Protein AF-U5BN76-F1 (afdb_monomer_lite)

Structure (mmCIF, N/CA/C/O backbone):
data_AF-U5BN76-F1
#
_entry.id   AF-U5BN76-F1
#
loop_
_atom_site.group_PDB
_atom_site.id
_atom_site.type_symbol
_atom_site.label_atom_id
_atom_site.label_alt_id
_atom_site.label_comp_id
_atom_site.label_asym_id
_atom_site.label_entity_id
_atom_site.label_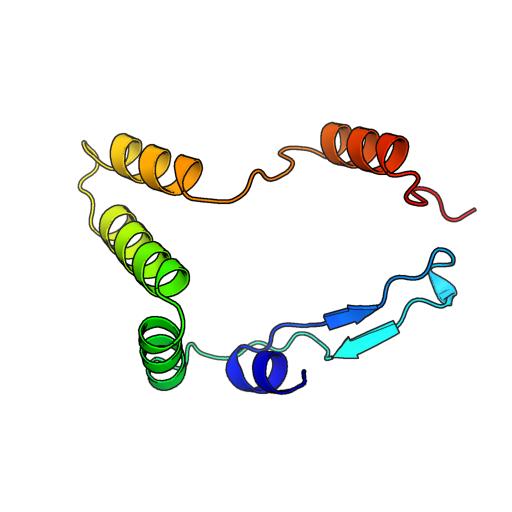seq_id
_atom_site.pdbx_PDB_ins_code
_atom_site.Cartn_x
_atom_site.Cartn_y
_atom_site.Cartn_z
_atom_site.occupancy
_atom_site.B_iso_or_equiv
_atom_site.auth_seq_id
_atom_site.auth_comp_id
_atom_site.auth_asym_id
_atom_site.auth_atom_id
_atom_site.pdbx_PDB_model_num
ATOM 1 N N . MET A 1 1 ? 11.314 -12.728 -3.108 1.00 58.16 1 MET A N 1
ATOM 2 C CA . MET A 1 1 ? 10.477 -11.594 -3.555 1.00 58.16 1 MET A CA 1
ATOM 3 C C . MET A 1 1 ? 9.065 -11.968 -4.014 1.00 58.16 1 MET A C 1
ATOM 5 O O . MET A 1 1 ? 8.175 -11.161 -3.809 1.00 58.16 1 MET A O 1
ATOM 9 N N . GLY A 1 2 ? 8.783 -13.188 -4.495 1.00 67.12 2 GLY A N 1
ATOM 10 C CA . GLY A 1 2 ? 7.417 -13.573 -4.911 1.00 67.12 2 GLY A CA 1
ATOM 11 C C . GLY A 1 2 ? 6.348 -13.664 -3.806 1.00 67.12 2 GLY A C 1
ATOM 12 O O . GLY A 1 2 ? 5.168 -13.762 -4.117 1.00 67.12 2 GLY A O 1
ATOM 13 N N . ARG A 1 3 ? 6.724 -13.605 -2.518 1.00 71.44 3 ARG A N 1
ATOM 14 C CA . ARG A 1 3 ? 5.762 -13.661 -1.401 1.00 71.44 3 ARG A CA 1
ATOM 15 C C . ARG A 1 3 ? 4.840 -12.442 -1.354 1.00 71.44 3 ARG A C 1
ATOM 17 O O . ARG A 1 3 ? 3.669 -12.619 -1.067 1.00 71.44 3 ARG A O 1
ATOM 24 N N . LEU A 1 4 ? 5.334 -11.238 -1.664 1.00 73.31 4 LEU A N 1
ATOM 25 C CA . LEU A 1 4 ? 4.491 -10.034 -1.684 1.00 73.31 4 LEU A CA 1
ATOM 26 C C . LEU A 1 4 ? 3.452 -10.110 -2.809 1.00 73.31 4 LEU A C 1
ATOM 28 O O . LEU A 1 4 ? 2.276 -9.850 -2.585 1.00 73.31 4 LEU A O 1
ATOM 32 N N . ASN A 1 5 ? 3.881 -10.552 -3.993 1.00 81.12 5 ASN A N 1
ATOM 33 C CA . ASN A 1 5 ? 2.990 -10.780 -5.123 1.00 81.12 5 ASN A CA 1
ATOM 34 C C . ASN A 1 5 ? 1.966 -11.895 -4.836 1.00 81.12 5 ASN A C 1
ATOM 36 O O . ASN A 1 5 ? 0.786 -11.731 -5.117 1.00 81.12 5 ASN A O 1
ATOM 40 N N . GLN A 1 6 ? 2.378 -13.001 -4.208 1.00 78.12 6 GLN A N 1
ATOM 41 C CA . GLN A 1 6 ? 1.453 -14.081 -3.841 1.00 78.12 6 GLN A CA 1
ATOM 42 C C . GLN A 1 6 ? 0.464 -13.691 -2.739 1.00 78.12 6 GLN A C 1
ATOM 44 O O . GLN A 1 6 ? -0.690 -14.108 -2.801 1.00 78.12 6 GLN A O 1
ATOM 49 N N . SER A 1 7 ? 0.914 -12.936 -1.735 1.00 79.44 7 SER A N 1
ATOM 50 C CA . SER A 1 7 ? 0.095 -12.560 -0.580 1.00 79.44 7 SER A CA 1
ATOM 51 C C . SER A 1 7 ? -0.826 -11.376 -0.863 1.00 79.44 7 SER A C 1
ATOM 53 O O . SER A 1 7 ? -1.987 -11.421 -0.482 1.00 79.44 7 SER A O 1
ATOM 55 N N . PHE A 1 8 ? -0.323 -10.335 -1.528 1.00 79.88 8 PHE A N 1
ATOM 56 C CA . PHE A 1 8 ? -1.033 -9.064 -1.716 1.00 79.88 8 PHE A CA 1
ATOM 57 C C . PHE A 1 8 ? -1.341 -8.749 -3.175 1.00 79.88 8 PHE A C 1
ATOM 59 O O . PHE A 1 8 ? -1.996 -7.753 -3.455 1.00 79.88 8 PHE A O 1
ATOM 66 N N . GLY A 1 9 ? -0.833 -9.544 -4.120 1.00 84.69 9 GLY A N 1
ATOM 67 C CA . GLY A 1 9 ? -1.011 -9.245 -5.536 1.00 84.69 9 GLY A CA 1
ATOM 68 C C . GLY A 1 9 ? -0.182 -8.061 -6.035 1.00 84.69 9 GLY A C 1
ATOM 69 O O . GLY A 1 9 ? -0.396 -7.601 -7.152 1.00 84.69 9 GLY A O 1
ATOM 70 N N . ILE A 1 10 ? 0.772 -7.570 -5.234 1.00 86.81 10 ILE A N 1
ATOM 71 C CA . ILE A 1 10 ? 1.615 -6.422 -5.588 1.00 86.81 10 ILE A CA 1
ATOM 72 C C . ILE A 1 10 ? 2.497 -6.784 -6.785 1.00 86.81 10 ILE A C 1
ATOM 74 O O . ILE A 1 10 ? 3.252 -7.763 -6.746 1.00 86.81 10 ILE A O 1
ATOM 78 N N . GLY A 1 11 ? 2.390 -5.993 -7.852 1.00 87.69 11 GLY A N 1
ATOM 79 C CA . GLY A 1 11 ? 3.241 -6.111 -9.029 1.00 87.69 11 GLY A CA 1
ATOM 80 C C . GLY A 1 11 ? 4.636 -5.544 -8.777 1.00 87.69 11 GLY A C 1
ATOM 81 O O . GLY A 1 11 ? 4.802 -4.598 -8.012 1.00 87.69 11 GLY A O 1
ATOM 82 N N . ILE A 1 12 ? 5.644 -6.123 -9.423 1.00 89.00 12 ILE A N 1
ATOM 83 C CA . ILE A 1 12 ? 7.025 -5.642 -9.374 1.00 89.00 12 ILE A CA 1
ATOM 84 C C . ILE A 1 12 ? 7.514 -5.494 -10.808 1.00 89.00 12 ILE A C 1
ATOM 86 O O . ILE A 1 12 ? 7.493 -6.455 -11.584 1.00 89.00 12 ILE A O 1
ATOM 90 N N . ILE A 1 13 ? 7.981 -4.295 -11.131 1.00 90.00 13 ILE A N 1
ATOM 91 C CA . ILE A 1 13 ? 8.615 -3.974 -12.404 1.00 90.00 13 ILE A CA 1
ATOM 92 C C . ILE A 1 13 ? 10.078 -3.620 -12.158 1.00 90.00 13 ILE A C 1
ATOM 94 O O . ILE A 1 13 ? 10.417 -2.948 -11.187 1.00 90.00 13 ILE A O 1
ATOM 98 N N . GLU A 1 14 ? 10.944 -4.109 -13.031 1.00 87.19 14 GLU A N 1
ATOM 99 C CA . GLU A 1 14 ? 12.334 -3.692 -13.118 1.00 87.19 14 GLU A CA 1
ATOM 100 C C . GLU A 1 14 ? 12.425 -2.618 -14.195 1.00 87.19 14 GLU A C 1
ATOM 102 O O . GLU A 1 14 ? 12.124 -2.874 -15.365 1.00 87.19 14 GLU A O 1
ATOM 107 N N . LEU A 1 15 ? 12.805 -1.411 -13.782 1.00 82.94 15 LEU A N 1
ATOM 108 C CA . LEU A 1 15 ? 13.006 -0.285 -14.679 1.00 82.94 15 LEU A CA 1
ATOM 109 C C . LEU A 1 15 ? 14.465 -0.238 -15.121 1.00 82.94 15 LEU A C 1
ATOM 111 O O . LEU A 1 15 ? 15.381 -0.301 -14.302 1.00 82.94 15 LEU A O 1
ATOM 115 N N . ASN A 1 16 ? 14.665 -0.110 -16.426 1.00 82.88 16 ASN A N 1
ATOM 116 C CA . ASN A 1 16 ? 15.958 0.149 -17.034 1.00 82.88 16 ASN A CA 1
ATOM 117 C C . ASN A 1 16 ? 15.939 1.543 -17.674 1.00 82.88 16 ASN A C 1
ATOM 119 O O . ASN A 1 16 ? 14.886 2.022 -18.095 1.00 82.88 16 ASN A O 1
ATOM 123 N N . SER A 1 17 ? 17.109 2.174 -17.788 1.00 78.56 17 SER A N 1
ATOM 124 C CA . SER A 1 17 ? 17.266 3.440 -18.508 1.00 78.56 17 SER A CA 1
ATOM 125 C C . SER A 1 17 ? 16.760 3.371 -19.947 1.00 78.56 17 SER A C 1
ATOM 127 O O . SER A 1 17 ? 16.310 4.375 -20.485 1.00 78.56 17 SER A O 1
ATOM 129 N N . ASN A 1 18 ? 16.814 2.189 -20.563 1.00 77.94 18 ASN A N 1
ATOM 130 C CA . ASN A 1 18 ? 16.106 1.903 -21.799 1.00 77.94 18 ASN A CA 1
ATOM 131 C C . ASN A 1 18 ? 14.748 1.240 -21.478 1.00 77.94 18 ASN A C 1
ATOM 133 O O . ASN A 1 18 ? 14.739 0.075 -21.066 1.00 77.94 18 ASN A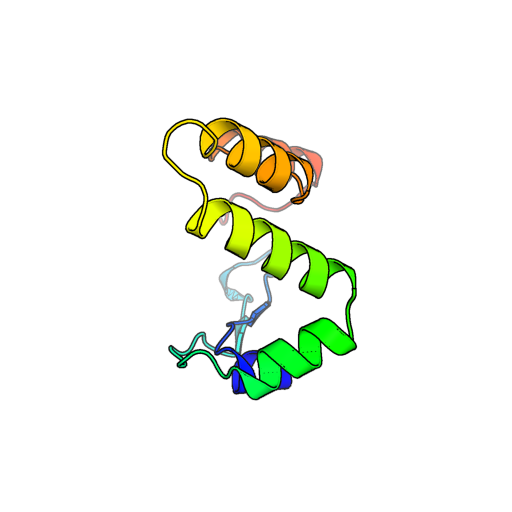 O 1
ATOM 137 N N . PRO A 1 19 ? 13.597 1.900 -21.717 1.00 77.12 19 PRO A N 1
ATOM 138 C CA . PRO A 1 19 ? 12.292 1.341 -21.363 1.00 77.12 19 PRO A CA 1
ATOM 139 C C . PRO A 1 19 ? 11.968 0.028 -22.073 1.00 77.12 19 PRO A C 1
ATOM 141 O O . PRO A 1 19 ? 11.268 -0.808 -21.511 1.00 77.12 19 PRO A O 1
ATOM 144 N N . TYR A 1 20 ? 12.499 -0.193 -23.279 1.00 81.50 20 TYR A N 1
ATOM 145 C CA . TYR A 1 20 ? 12.311 -1.448 -24.017 1.00 81.50 20 TYR A CA 1
ATOM 146 C C . TYR A 1 20 ? 13.027 -2.634 -23.359 1.00 81.50 20 TYR A C 1
ATOM 148 O O . TYR A 1 20 ? 12.747 -3.789 -23.674 1.00 81.50 20 TYR A O 1
ATOM 156 N N . GLN A 1 21 ? 13.969 -2.354 -22.457 1.00 85.69 21 GLN A N 1
ATOM 157 C CA . GLN A 1 21 ? 14.670 -3.352 -21.658 1.00 85.69 21 GLN A CA 1
ATOM 158 C C . GLN A 1 21 ? 14.068 -3.518 -20.259 1.00 85.69 21 GLN A C 1
ATOM 160 O O . GLN A 1 21 ? 14.453 -4.459 -19.561 1.00 85.69 21 GLN A O 1
ATOM 165 N N . SER A 1 22 ? 13.132 -2.651 -19.858 1.00 88.81 22 SER A N 1
ATOM 166 C CA . SER A 1 22 ? 12.366 -2.805 -18.621 1.00 88.81 22 SER A CA 1
ATOM 167 C C . SER A 1 22 ? 11.508 -4.066 -18.678 1.00 88.81 22 SER A C 1
ATOM 169 O O . SER A 1 22 ? 11.017 -4.469 -19.736 1.00 88.81 22 SER A O 1
ATOM 171 N N . LYS A 1 23 ? 11.325 -4.721 -17.531 1.00 90.69 23 LYS A N 1
ATOM 172 C CA . LYS A 1 23 ? 10.637 -6.015 -17.449 1.00 90.69 23 LYS A CA 1
ATOM 173 C C . LYS A 1 23 ? 9.650 -6.043 -16.303 1.00 90.69 23 LYS A C 1
ATOM 175 O O . LYS A 1 23 ? 9.925 -5.579 -15.201 1.00 90.69 23 LYS A O 1
ATOM 180 N N . ILE A 1 24 ? 8.510 -6.676 -16.545 1.00 89.62 24 ILE A N 1
ATOM 181 C CA . ILE A 1 24 ? 7.583 -7.039 -15.478 1.00 89.62 24 ILE A CA 1
ATOM 182 C C . ILE A 1 24 ? 8.132 -8.310 -14.826 1.00 89.62 24 ILE A C 1
ATOM 184 O O . ILE A 1 24 ? 8.121 -9.374 -15.442 1.00 89.62 24 ILE A O 1
ATOM 188 N N . LEU A 1 25 ? 8.631 -8.203 -13.593 1.00 89.12 25 LEU A N 1
ATOM 189 C CA . LEU A 1 25 ? 9.109 -9.359 -12.829 1.00 89.12 25 LEU A CA 1
ATOM 190 C C . LEU A 1 25 ? 7.934 -10.150 -12.253 1.00 89.12 25 LEU A C 1
ATOM 192 O O . LEU A 1 25 ? 7.931 -11.378 -12.279 1.00 89.12 25 LEU A O 1
ATOM 196 N N . PHE A 1 26 ? 6.928 -9.434 -11.747 1.00 89.31 26 PHE A N 1
ATOM 197 C CA . PHE A 1 26 ? 5.697 -10.012 -11.225 1.00 89.31 26 PHE A CA 1
ATOM 198 C C . PHE A 1 26 ? 4.511 -9.126 -11.626 1.00 89.31 26 PHE A C 1
ATOM 200 O O . PHE A 1 26 ? 4.514 -7.942 -11.285 1.00 89.31 26 P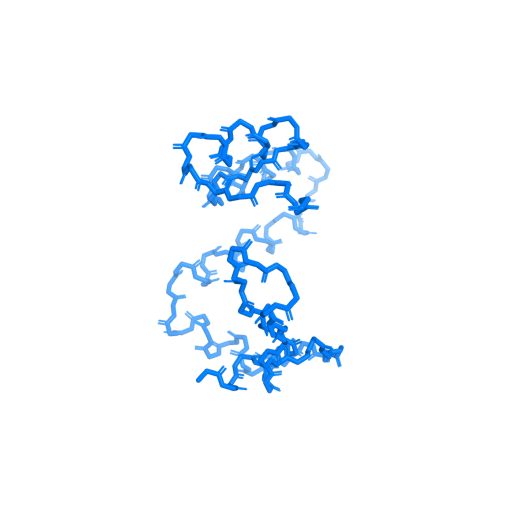HE A O 1
ATOM 207 N N . PRO A 1 27 ? 3.500 -9.644 -12.342 1.00 88.81 27 PRO A N 1
ATOM 208 C CA . PRO A 1 27 ? 2.328 -8.853 -12.699 1.00 88.81 27 PRO A CA 1
ATOM 209 C C . PRO A 1 27 ? 1.481 -8.562 -11.457 1.00 88.81 27 PRO A C 1
ATOM 211 O O . PRO A 1 27 ? 1.369 -9.408 -10.566 1.00 88.81 27 PRO A O 1
ATOM 214 N N . ALA A 1 28 ? 0.871 -7.379 -11.401 1.00 89.94 28 ALA A N 1
ATOM 215 C CA . ALA A 1 28 ? -0.105 -7.075 -10.363 1.00 89.94 28 ALA A CA 1
ATOM 216 C C . ALA A 1 28 ? -1.370 -7.920 -10.577 1.00 89.94 28 ALA A C 1
ATOM 218 O O . ALA A 1 28 ? -1.846 -8.063 -11.704 1.00 89.94 28 ALA A O 1
ATOM 219 N N . VAL A 1 29 ? -1.906 -8.489 -9.501 1.00 88.75 29 VAL A N 1
ATOM 220 C CA . VAL A 1 29 ? -3.111 -9.325 -9.537 1.00 88.75 29 VAL A CA 1
ATOM 221 C C . VAL A 1 29 ? -4.037 -8.863 -8.430 1.00 88.75 29 VAL A C 1
ATOM 223 O O . VAL A 1 29 ? -3.602 -8.713 -7.295 1.00 88.75 29 VAL A O 1
ATOM 226 N N . TYR A 1 30 ? -5.318 -8.668 -8.729 1.00 85.69 30 TYR A N 1
ATOM 227 C CA . TYR A 1 30 ? -6.282 -8.376 -7.675 1.00 85.69 30 TYR A CA 1
ATOM 228 C C . TYR A 1 30 ? -6.391 -9.570 -6.719 1.00 85.69 30 TYR A C 1
ATOM 230 O O . TYR A 1 30 ? -6.584 -10.713 -7.142 1.00 85.69 30 TYR A O 1
ATOM 238 N N . ARG A 1 31 ? -6.236 -9.303 -5.426 1.00 83.00 31 ARG A N 1
ATOM 239 C CA . ARG A 1 31 ? -6.318 -10.282 -4.344 1.00 83.00 31 ARG A CA 1
ATOM 240 C C . ARG A 1 31 ? -7.145 -9.670 -3.227 1.00 83.00 31 ARG A C 1
ATOM 242 O O . ARG A 1 31 ? -6.950 -8.505 -2.890 1.00 83.00 31 ARG A O 1
ATOM 249 N N . ASP A 1 32 ? -8.020 -10.473 -2.639 1.00 83.38 32 ASP A N 1
ATOM 250 C CA . ASP A 1 32 ? -8.719 -10.075 -1.424 1.00 83.38 32 ASP A CA 1
ATOM 251 C C . ASP A 1 32 ? -7.727 -9.908 -0.267 1.00 83.38 32 ASP A C 1
ATOM 253 O O . ASP A 1 32 ? -6.689 -10.576 -0.204 1.00 83.38 32 ASP A O 1
ATOM 257 N N . LEU A 1 33 ? -8.063 -9.015 0.664 1.00 78.00 33 LEU A N 1
ATOM 258 C CA . LEU A 1 33 ? -7.249 -8.757 1.845 1.00 78.00 33 LEU A CA 1
ATOM 259 C C . LEU A 1 33 ? -7.206 -10.001 2.743 1.00 78.00 33 LEU A C 1
ATOM 261 O O . LEU A 1 33 ? -8.192 -10.368 3.384 1.00 78.00 33 LEU A O 1
ATOM 265 N N . ASP A 1 34 ? -6.038 -10.640 2.826 1.00 82.69 34 ASP A N 1
ATOM 266 C CA . ASP A 1 34 ? -5.808 -11.742 3.759 1.00 82.69 34 ASP A CA 1
ATOM 267 C C . ASP A 1 34 ? -5.464 -11.204 5.153 1.00 82.69 34 ASP A C 1
ATOM 269 O O . ASP A 1 34 ? -4.301 -10.944 5.481 1.00 82.69 34 ASP A O 1
ATOM 273 N N . PHE A 1 35 ? -6.486 -11.088 6.002 1.00 83.94 35 PHE A N 1
ATOM 274 C CA . PHE A 1 35 ? -6.348 -10.633 7.387 1.00 83.94 35 PHE A CA 1
ATOM 275 C C . PHE A 1 35 ? -5.325 -11.436 8.201 1.00 83.94 35 PHE A C 1
ATOM 277 O O . PHE A 1 35 ? -4.676 -10.868 9.076 1.00 83.94 35 PHE A O 1
ATOM 284 N N . LYS A 1 36 ? -5.116 -12.731 7.908 1.00 85.81 36 LYS A N 1
ATOM 285 C CA . LYS A 1 36 ? -4.086 -13.525 8.606 1.00 85.81 36 LYS A CA 1
ATOM 286 C C . LYS A 1 36 ? -2.686 -13.052 8.241 1.00 85.81 36 LYS A C 1
ATOM 288 O O . LYS A 1 36 ? -1.797 -13.028 9.092 1.00 85.81 36 LYS A O 1
ATOM 293 N N . THR A 1 37 ? -2.478 -12.693 6.978 1.00 83.31 37 THR A N 1
ATOM 294 C CA . THR A 1 37 ? -1.198 -12.148 6.530 1.00 83.31 37 THR A CA 1
ATOM 295 C C . THR A 1 37 ? -0.994 -10.731 7.065 1.00 83.31 37 THR A C 1
ATOM 297 O O . THR A 1 37 ? 0.109 -10.428 7.515 1.00 83.31 37 THR A O 1
ATOM 300 N N . ILE A 1 38 ? -2.040 -9.899 7.097 1.00 86.12 38 ILE A N 1
ATOM 301 C CA . ILE A 1 38 ? -1.987 -8.546 7.679 1.00 86.12 38 ILE A CA 1
ATOM 302 C C . ILE A 1 38 ? -1.637 -8.608 9.175 1.00 86.12 38 ILE A C 1
ATOM 304 O O . ILE A 1 38 ? -0.665 -7.982 9.586 1.00 86.12 38 ILE A O 1
ATOM 308 N N . ASP A 1 39 ? -2.325 -9.432 9.972 1.00 88.31 39 ASP A N 1
ATOM 309 C CA . ASP A 1 39 ? -2.025 -9.617 11.406 1.00 88.31 39 ASP A CA 1
ATOM 310 C C . ASP A 1 39 ? -0.579 -10.091 11.633 1.00 88.31 39 ASP A C 1
ATOM 312 O O . ASP A 1 39 ? 0.137 -9.620 12.522 1.00 88.31 39 ASP A O 1
ATOM 316 N N . LYS A 1 40 ? -0.092 -10.993 10.772 1.00 88.44 40 LYS A N 1
ATOM 317 C CA . LYS A 1 40 ? 1.304 -11.430 10.817 1.00 88.44 40 LYS A CA 1
ATOM 318 C C . LYS A 1 40 ? 2.278 -10.296 10.491 1.00 88.44 40 LYS A C 1
ATOM 320 O O . LYS A 1 40 ? 3.330 -10.225 11.123 1.00 88.44 40 LYS A O 1
ATOM 325 N N . LEU A 1 41 ? 1.956 -9.425 9.533 1.00 86.81 41 LEU A N 1
ATOM 326 C CA . LEU A 1 41 ? 2.774 -8.254 9.220 1.00 86.81 41 LEU A CA 1
ATOM 327 C C . LEU A 1 41 ? 2.810 -7.260 10.379 1.00 86.81 41 LEU A C 1
ATOM 329 O O . LEU A 1 41 ? 3.898 -6.797 10.704 1.00 86.81 41 LEU A O 1
ATOM 333 N N . CYS A 1 42 ? 1.682 -7.004 11.043 1.00 89.69 42 CYS A N 1
ATOM 334 C CA . CYS A 1 42 ? 1.635 -6.146 12.228 1.00 89.69 42 CYS A CA 1
ATOM 335 C C . CYS A 1 42 ? 2.573 -6.653 13.334 1.00 89.69 42 CYS A C 1
ATOM 337 O O . CYS A 1 42 ? 3.316 -5.882 13.936 1.00 89.69 42 CYS A O 1
ATOM 339 N N . LYS A 1 43 ? 2.620 -7.973 13.552 1.00 90.75 43 LYS A N 1
ATOM 340 C CA . LYS A 1 43 ? 3.536 -8.594 14.528 1.00 90.75 43 LYS A CA 1
ATOM 341 C C . LYS A 1 43 ? 5.006 -8.533 14.113 1.00 90.75 43 LYS A C 1
ATOM 343 O O . LYS A 1 43 ? 5.883 -8.543 14.971 1.00 90.75 43 LYS A O 1
ATOM 348 N N . MET A 1 44 ? 5.284 -8.540 12.811 1.00 89.31 44 MET A N 1
ATOM 349 C CA . MET A 1 44 ? 6.648 -8.547 12.274 1.00 89.31 44 MET A CA 1
ATOM 350 C C . MET A 1 44 ? 7.234 -7.144 12.094 1.00 89.31 44 MET A C 1
ATOM 352 O O . MET A 1 44 ? 8.452 -6.995 12.142 1.00 89.31 44 MET A O 1
ATOM 356 N N . ASN A 1 45 ? 6.396 -6.140 11.847 1.00 88.38 45 ASN A N 1
ATOM 357 C CA . ASN A 1 45 ? 6.808 -4.772 11.577 1.00 88.38 45 ASN A CA 1
ATOM 358 C C . ASN A 1 45 ? 5.944 -3.803 12.392 1.00 88.38 45 ASN A C 1
ATOM 360 O O . ASN A 1 45 ? 4.767 -3.595 12.102 1.00 88.38 45 ASN A O 1
ATOM 364 N N . THR A 1 46 ? 6.566 -3.170 13.385 1.00 90.69 46 THR A N 1
ATOM 365 C CA . THR A 1 46 ? 5.907 -2.212 14.276 1.00 90.69 46 THR A CA 1
ATOM 366 C C . THR A 1 46 ? 5.431 -0.959 13.549 1.00 90.69 46 THR A C 1
ATOM 368 O O . THR A 1 46 ? 4.374 -0.444 13.893 1.00 90.69 46 THR A O 1
ATOM 371 N N . ALA A 1 47 ? 6.154 -0.497 12.523 1.00 89.12 47 ALA A N 1
ATOM 372 C CA . ALA A 1 47 ? 5.724 0.643 11.714 1.00 89.12 47 ALA A CA 1
ATOM 373 C C . ALA A 1 47 ? 4.467 0.295 10.903 1.00 89.12 47 ALA A C 1
ATOM 375 O O . ALA A 1 47 ? 3.541 1.092 10.819 1.00 89.12 47 ALA A O 1
ATOM 376 N N . PHE A 1 48 ? 4.385 -0.932 10.375 1.00 89.00 48 PHE A N 1
ATOM 377 C CA . PHE A 1 48 ? 3.172 -1.398 9.702 1.00 89.00 48 PHE A CA 1
ATOM 378 C C . PHE A 1 48 ? 1.992 -1.514 10.675 1.00 89.00 48 PHE A C 1
ATOM 380 O O . PHE A 1 48 ? 0.879 -1.140 10.327 1.00 89.00 48 PHE A O 1
ATOM 387 N N . ASN A 1 49 ? 2.225 -1.970 11.909 1.00 91.62 49 ASN A N 1
ATOM 388 C CA . ASN A 1 49 ? 1.176 -1.973 12.930 1.00 91.62 49 ASN A CA 1
ATOM 389 C C . ASN A 1 49 ? 0.664 -0.555 13.234 1.00 91.62 49 ASN A C 1
ATOM 391 O O . ASN A 1 49 ? -0.540 -0.325 13.219 1.00 91.62 49 ASN A O 1
ATOM 395 N N . GLN A 1 50 ? 1.576 0.400 13.442 1.00 91.75 50 GLN A N 1
ATOM 396 C CA . GLN A 1 50 ? 1.224 1.806 13.664 1.00 91.75 50 GLN A CA 1
ATOM 397 C C . GLN A 1 50 ? 0.441 2.390 12.484 1.00 91.75 50 GLN A C 1
ATOM 399 O O . GLN A 1 50 ? -0.554 3.074 12.695 1.00 91.75 50 GLN A O 1
ATOM 404 N N . PHE A 1 51 ? 0.833 2.068 11.250 1.00 91.31 51 PHE A N 1
ATOM 405 C CA . PHE A 1 51 ? 0.096 2.471 10.053 1.00 91.31 51 PHE A CA 1
ATOM 406 C C . PHE A 1 51 ? -1.359 1.975 10.070 1.00 91.31 51 PHE A C 1
ATOM 408 O O . PHE A 1 51 ? -2.281 2.745 9.799 1.00 91.31 51 PHE A O 1
ATOM 415 N N . ILE A 1 52 ? -1.579 0.701 10.417 1.00 90.19 52 ILE A N 1
ATOM 416 C CA . ILE A 1 52 ? -2.926 0.122 10.507 1.00 90.19 52 ILE A CA 1
ATOM 417 C C . ILE A 1 52 ? -3.748 0.804 11.610 1.00 90.19 52 ILE A C 1
ATOM 419 O O . ILE A 1 52 ? -4.906 1.135 11.369 1.00 90.19 52 ILE A O 1
ATOM 423 N N . GLU A 1 53 ? -3.154 1.081 12.774 1.00 90.94 53 GLU A N 1
ATOM 424 C CA . GLU A 1 53 ? -3.821 1.803 13.868 1.00 90.94 53 GLU A CA 1
ATOM 425 C C . GLU A 1 53 ? -4.223 3.230 13.461 1.00 90.94 53 GLU A C 1
ATOM 427 O O . GLU A 1 53 ? -5.353 3.646 13.705 1.00 90.94 53 GLU A O 1
ATOM 432 N N . GLN A 1 54 ? -3.338 3.987 12.802 1.00 89.88 54 GLN A N 1
ATOM 433 C CA . GLN A 1 54 ? -3.670 5.341 12.333 1.00 89.88 54 GLN A CA 1
ATOM 434 C C . GLN A 1 54 ? -4.747 5.322 11.244 1.00 89.88 54 GLN A C 1
ATOM 436 O O . GLN A 1 54 ? -5.659 6.151 11.249 1.00 89.88 54 GLN A O 1
ATOM 441 N N . THR A 1 55 ? -4.697 4.331 10.351 1.00 89.25 55 THR A N 1
ATOM 442 C CA . THR A 1 55 ? -5.729 4.129 9.326 1.00 89.25 55 THR A CA 1
ATOM 443 C C . THR A 1 55 ? -7.086 3.808 9.960 1.00 89.25 55 THR A C 1
ATOM 445 O O . THR A 1 55 ? -8.105 4.356 9.543 1.00 89.25 55 THR A O 1
ATOM 448 N N . GLU A 1 56 ? -7.123 2.962 10.995 1.00 89.62 56 GLU A N 1
ATOM 449 C CA . GLU A 1 56 ? -8.349 2.663 11.743 1.00 89.62 56 GLU A CA 1
ATOM 450 C C . GLU A 1 56 ? -8.917 3.921 12.414 1.00 89.62 56 GLU A C 1
ATOM 452 O O . GLU A 1 56 ? -10.116 4.193 12.300 1.00 89.62 56 GLU A O 1
ATOM 457 N N . LYS A 1 57 ? -8.069 4.727 13.068 1.00 88.81 57 LYS A N 1
ATOM 458 C CA . LYS A 1 57 ? -8.496 5.995 13.677 1.00 88.81 57 LYS A CA 1
ATOM 459 C C . LYS A 1 57 ? -9.097 6.941 12.646 1.00 88.81 57 LYS A C 1
ATOM 461 O O . LYS A 1 57 ? -10.137 7.527 12.917 1.00 88.81 57 LYS A O 1
ATOM 466 N N . LEU A 1 58 ? -8.484 7.071 11.470 1.00 89.75 58 LEU A N 1
ATOM 467 C CA . LEU A 1 58 ? -9.013 7.911 10.395 1.00 89.75 58 LEU A CA 1
ATOM 468 C C . LEU A 1 58 ? -10.375 7.404 9.897 1.00 89.75 58 LEU A C 1
ATOM 470 O O . LEU A 1 58 ? -11.305 8.189 9.739 1.00 89.75 58 LEU A O 1
ATOM 474 N N . MET A 1 59 ? -10.512 6.090 9.705 1.00 87.25 59 MET A N 1
ATOM 475 C CA . MET A 1 59 ? -11.750 5.448 9.241 1.00 87.25 59 MET A CA 1
ATOM 476 C C . MET A 1 59 ? -12.900 5.544 10.256 1.00 87.25 59 MET A C 1
ATOM 478 O O . MET A 1 59 ? -14.067 5.556 9.869 1.00 87.25 59 MET A O 1
ATOM 482 N N . THR A 1 60 ? -12.582 5.577 11.552 1.00 88.94 60 THR A N 1
ATOM 483 C CA . THR A 1 60 ? -13.561 5.636 12.651 1.00 88.94 60 THR A CA 1
ATOM 484 C C . THR A 1 60 ? -13.770 7.047 13.204 1.00 88.94 60 THR A C 1
ATOM 486 O O . THR A 1 60 ? -14.689 7.266 13.999 1.00 88.94 60 THR A O 1
ATOM 489 N N . ALA A 1 61 ? -12.954 8.017 12.786 1.00 87.38 61 ALA A N 1
ATOM 490 C CA . ALA A 1 61 ? -13.052 9.397 13.228 1.00 87.38 61 ALA A CA 1
ATOM 491 C C . ALA A 1 61 ? -14.401 10.007 12.828 1.00 87.38 61 ALA A C 1
ATOM 493 O O . ALA A 1 61 ? -14.826 9.969 11.675 1.00 87.38 61 ALA A O 1
ATOM 494 N N . SER A 1 62 ? -15.067 10.647 13.790 1.00 83.25 62 SER A N 1
ATOM 495 C CA . SER A 1 62 ? -16.214 11.504 13.482 1.00 83.25 62 SER A CA 1
ATOM 496 C C . SER A 1 62 ? -15.756 12.726 12.683 1.00 83.25 62 SER A C 1
ATOM 498 O O . SER A 1 62 ? -14.651 13.209 12.928 1.00 83.25 62 SER A O 1
ATOM 500 N N . GLU A 1 63 ? -16.626 13.305 11.852 1.00 80.44 63 GLU A N 1
ATOM 501 C CA . GLU A 1 63 ? -16.339 14.441 10.949 1.00 80.44 63 GLU A CA 1
ATOM 502 C C . GLU A 1 63 ? -15.518 15.588 11.573 1.00 80.44 63 GLU A C 1
ATOM 504 O O . GLU A 1 63 ? -14.702 16.209 10.901 1.00 80.44 63 GLU A O 1
ATOM 509 N N . LYS A 1 64 ? -15.681 15.852 12.876 1.00 79.62 64 LYS A N 1
ATOM 510 C CA . LYS A 1 64 ? -14.949 16.907 13.603 1.00 79.62 64 LYS A CA 1
ATOM 511 C C . LYS A 1 64 ? -13.464 16.612 13.847 1.00 79.62 64 LYS A C 1
ATOM 513 O O . LYS A 1 64 ? -12.714 17.543 14.120 1.00 79.62 64 LYS A O 1
ATOM 518 N N . TYR A 1 65 ? -13.058 15.347 13.796 1.00 81.38 65 TYR A N 1
ATOM 519 C CA . TYR A 1 65 ? -11.696 14.883 14.085 1.00 81.38 65 TYR A CA 1
ATOM 520 C C . TYR A 1 65 ? -10.999 14.271 12.866 1.00 81.38 65 TYR A C 1
ATOM 522 O O . TYR A 1 65 ? -9.806 13.992 12.948 1.00 81.38 65 TYR A O 1
ATOM 530 N N . VAL A 1 66 ? -11.706 14.109 11.740 1.00 87.06 66 VAL A N 1
ATOM 531 C CA . VAL A 1 66 ? -11.143 13.562 10.493 1.00 87.06 66 VAL A CA 1
ATOM 532 C C . VAL A 1 66 ? -9.928 14.368 10.045 1.00 87.06 66 VAL A C 1
ATOM 534 O O . VAL A 1 66 ? -8.883 13.784 9.804 1.00 87.06 66 VAL A O 1
ATOM 537 N N . SER A 1 67 ? -10.012 15.702 10.041 1.00 86.00 67 SER A N 1
ATOM 538 C CA . SER A 1 67 ? -8.894 16.565 9.631 1.00 86.00 67 SER A CA 1
ATOM 539 C C . SER A 1 67 ? -7.661 16.447 10.533 1.00 86.00 67 SER A C 1
ATOM 541 O O . SER A 1 67 ? -6.535 16.611 10.072 1.00 86.00 67 SER A O 1
ATOM 543 N N . GLY A 1 68 ? -7.856 16.156 11.824 1.00 87.44 68 GLY A N 1
ATOM 544 C CA . GLY A 1 68 ? -6.760 15.902 12.758 1.00 87.44 68 GLY A CA 1
ATOM 545 C C . GLY A 1 68 ? -6.105 14.544 12.513 1.00 87.44 68 GLY A C 1
ATOM 546 O O . GLY A 1 68 ? -4.883 14.467 12.432 1.00 87.44 68 GLY A O 1
ATOM 547 N N . ALA A 1 69 ? -6.919 13.499 12.345 1.00 87.75 69 ALA A N 1
ATOM 548 C CA . ALA A 1 69 ? -6.443 12.149 12.048 1.00 87.75 69 ALA A CA 1
ATOM 549 C C . ALA A 1 69 ? -5.756 12.063 10.673 1.00 87.75 69 ALA A C 1
ATOM 551 O O . ALA A 1 69 ? -4.763 11.359 10.523 1.00 87.75 69 ALA A O 1
ATOM 552 N N . GLU A 1 70 ? -6.248 12.809 9.682 1.00 87.44 70 GLU A N 1
ATOM 553 C CA . GLU A 1 70 ? -5.658 12.891 8.345 1.00 87.44 70 GLU A CA 1
ATOM 554 C C . GLU A 1 70 ? -4.268 13.527 8.400 1.00 87.44 70 GLU A C 1
ATOM 556 O O . GLU A 1 70 ? -3.322 12.974 7.852 1.00 87.44 70 GLU A O 1
ATOM 561 N N . LYS A 1 71 ? -4.114 14.629 9.145 1.00 88.88 71 LYS A N 1
ATOM 562 C CA . LYS A 1 71 ? -2.813 15.282 9.335 1.00 88.88 71 LYS A CA 1
ATOM 563 C C . LYS A 1 71 ? -1.815 14.388 10.075 1.00 88.88 71 LYS A C 1
ATOM 565 O O . LYS A 1 71 ? -0.649 14.357 9.709 1.00 88.88 71 LYS A O 1
ATOM 570 N N . GLU A 1 72 ? -2.266 13.656 11.094 1.00 88.19 72 GLU A N 1
ATOM 571 C CA . GLU A 1 72 ? -1.424 12.696 11.822 1.00 88.19 72 GLU A CA 1
ATOM 572 C C . GLU A 1 72 ? -0.956 11.550 10.910 1.00 88.19 72 GLU A C 1
ATOM 574 O O . GLU A 1 72 ? 0.197 11.126 10.992 1.00 88.19 72 GLU A O 1
ATOM 579 N N . LEU A 1 73 ? -1.828 11.067 10.017 1.00 88.19 73 LEU A N 1
ATOM 580 C CA . LEU A 1 73 ? -1.477 10.032 9.047 1.00 88.19 73 LEU A CA 1
ATOM 581 C C . LEU A 1 73 ? -0.523 10.553 7.962 1.00 88.19 73 LEU A C 1
ATOM 583 O O . LEU A 1 73 ? 0.424 9.852 7.611 1.00 88.19 73 LEU A O 1
ATOM 587 N N . ASP A 1 74 ? -0.751 11.764 7.453 1.00 88.25 74 ASP A N 1
ATOM 588 C CA . ASP A 1 74 ? 0.104 12.405 6.446 1.00 88.25 74 ASP A CA 1
ATOM 589 C C . ASP A 1 74 ? 1.512 12.675 7.001 1.00 88.25 74 ASP A C 1
ATOM 591 O O . ASP A 1 74 ? 2.502 12.338 6.360 1.00 88.25 74 ASP A O 1
ATOM 595 N N . GLU A 1 75 ? 1.617 13.157 8.245 1.00 89.38 75 GLU A N 1
ATOM 596 C CA . GLU A 1 75 ? 2.902 13.347 8.936 1.00 89.38 75 GLU A CA 1
ATOM 597 C C . GLU A 1 75 ? 3.633 12.025 9.237 1.00 89.38 75 GLU A C 1
ATOM 599 O O . GLU A 1 75 ? 4.858 12.012 9.372 1.00 89.38 75 GLU A O 1
ATOM 604 N N . PHE A 1 76 ? 2.899 10.918 9.372 1.00 89.25 76 PHE A N 1
ATOM 605 C CA . PHE A 1 76 ? 3.470 9.587 9.584 1.00 89.25 76 PHE A CA 1
ATOM 606 C C . PHE A 1 76 ? 4.014 8.959 8.292 1.00 89.25 76 PHE A C 1
ATOM 608 O O . PHE A 1 76 ? 4.962 8.172 8.347 1.00 89.25 76 PHE A O 1
ATOM 615 N N . CYS A 1 77 ? 3.402 9.254 7.144 1.00 86.75 77 CYS A N 1
ATOM 616 C CA . CYS A 1 77 ? 3.776 8.662 5.866 1.00 86.75 77 CYS A CA 1
ATOM 617 C C . CYS A 1 77 ? 5.033 9.313 5.273 1.00 86.75 77 CYS A C 1
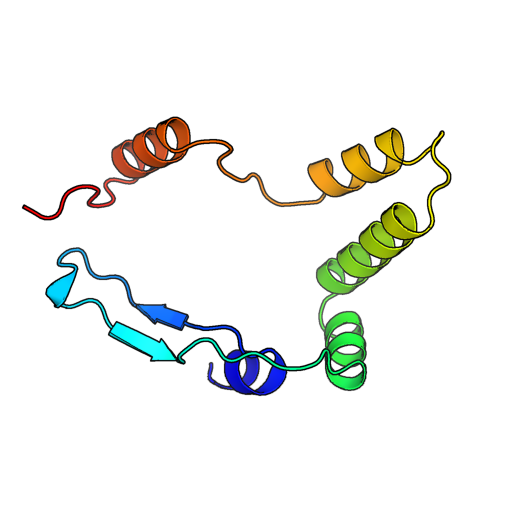ATOM 619 O O . CYS A 1 77 ? 5.379 10.458 5.558 1.00 86.75 77 CYS A O 1
ATOM 621 N N . ASP A 1 78 ? 5.719 8.568 4.405 1.00 86.94 78 ASP A N 1
ATOM 622 C CA . ASP A 1 78 ? 6.830 9.122 3.639 1.00 86.94 78 ASP A CA 1
ATOM 623 C C . ASP A 1 78 ? 6.335 10.219 2.688 1.00 86.94 78 ASP A C 1
ATOM 625 O O . ASP A 1 78 ? 5.243 10.137 2.120 1.00 86.94 78 ASP A O 1
ATOM 629 N N . HIS A 1 79 ? 7.184 11.224 2.465 1.00 87.69 79 HIS A N 1
ATOM 630 C CA . HIS A 1 79 ? 6.907 12.280 1.500 1.00 87.69 79 HIS A CA 1
ATOM 631 C C . HIS A 1 79 ? 6.672 11.686 0.105 1.00 87.69 79 HIS A C 1
ATOM 633 O O . HIS A 1 79 ? 7.516 10.964 -0.434 1.00 87.69 79 HIS A O 1
ATOM 639 N N . TYR A 1 80 ? 5.561 12.063 -0.514 1.00 84.31 80 TYR A N 1
ATOM 640 C CA . TYR A 1 80 ? 5.197 11.685 -1.874 1.00 84.31 80 TYR A CA 1
ATOM 641 C C . TYR A 1 80 ? 5.145 12.921 -2.774 1.00 84.31 80 TYR A C 1
ATOM 643 O O . TYR A 1 80 ? 4.993 14.044 -2.302 1.00 84.31 80 TYR A O 1
ATOM 651 N N . PHE A 1 81 ? 5.307 12.724 -4.081 1.00 87.75 81 PHE A N 1
ATOM 652 C CA . PHE A 1 81 ? 5.175 13.812 -5.050 1.00 87.75 81 PHE A CA 1
ATOM 653 C C . PHE A 1 81 ? 3.698 14.063 -5.335 1.00 87.75 81 PHE A C 1
ATOM 655 O O . PHE A 1 81 ? 2.960 13.126 -5.649 1.00 87.75 81 PHE A O 1
ATOM 662 N N . ALA A 1 82 ? 3.267 15.317 -5.241 1.00 85.50 82 ALA A N 1
ATOM 663 C CA . ALA A 1 82 ? 1.866 15.684 -5.428 1.00 85.50 82 ALA A CA 1
ATOM 664 C C . ALA A 1 82 ? 1.485 15.858 -6.908 1.00 85.50 82 ALA A C 1
ATOM 666 O O . ALA A 1 82 ? 0.306 15.817 -7.259 1.00 85.50 82 ALA A O 1
ATOM 667 N N . ASN A 1 83 ? 2.465 16.096 -7.782 1.00 88.69 83 ASN A N 1
ATOM 668 C CA . ASN A 1 83 ? 2.243 16.401 -9.192 1.00 88.69 83 ASN A CA 1
ATOM 669 C C . ASN A 1 83 ? 3.433 15.984 -10.069 1.00 88.69 83 ASN A C 1
ATOM 671 O O . ASN A 1 83 ? 4.558 15.821 -9.596 1.00 88.69 83 ASN A O 1
ATOM 675 N N . ASP A 1 84 ? 3.184 15.889 -11.375 1.00 84.56 84 ASP A N 1
ATOM 676 C CA . ASP A 1 84 ? 4.195 15.506 -12.368 1.00 84.56 84 ASP A CA 1
ATOM 677 C C . ASP A 1 84 ? 5.386 16.481 -12.412 1.00 84.56 84 ASP A C 1
ATOM 679 O O . ASP A 1 84 ? 6.501 16.084 -12.735 1.00 84.56 84 ASP A O 1
ATOM 683 N N . THR A 1 85 ? 5.195 17.751 -12.031 1.00 89.50 85 THR A N 1
ATOM 684 C CA . THR A 1 85 ? 6.287 18.743 -11.999 1.00 89.50 85 THR A CA 1
ATOM 685 C C . THR A 1 85 ? 7.319 18.423 -10.916 1.00 89.50 85 THR A C 1
ATOM 687 O O . THR A 1 85 ? 8.522 18.539 -11.154 1.00 89.50 85 THR A O 1
ATOM 690 N N . GLU A 1 86 ? 6.871 18.002 -9.733 1.00 89.19 86 GLU A N 1
ATOM 691 C CA . GLU A 1 86 ? 7.743 17.537 -8.651 1.00 89.19 86 GLU A CA 1
ATOM 692 C C . GLU A 1 86 ? 8.465 16.242 -9.028 1.00 89.19 86 GLU A C 1
ATOM 694 O O . GLU A 1 86 ? 9.666 16.113 -8.781 1.00 89.19 86 GLU A O 1
ATOM 699 N N . VAL A 1 87 ? 7.759 15.319 -9.690 1.00 85.31 87 VAL A N 1
ATOM 700 C CA . VAL A 1 87 ? 8.345 14.076 -10.210 1.00 85.31 87 VAL A CA 1
ATOM 701 C C . VAL A 1 87 ? 9.451 14.385 -11.222 1.00 85.31 87 VAL A C 1
ATOM 703 O O . VAL A 1 87 ? 10.559 13.860 -11.095 1.00 85.31 87 VAL A O 1
ATOM 706 N N . ASP A 1 88 ? 9.200 15.278 -12.180 1.00 84.50 88 ASP A N 1
ATOM 707 C CA . ASP A 1 88 ? 10.183 15.705 -13.178 1.00 84.50 88 ASP A CA 1
ATOM 708 C C . ASP A 1 88 ? 11.408 16.359 -12.537 1.00 84.50 88 ASP A C 1
ATOM 710 O O . ASP A 1 88 ? 12.546 16.087 -12.928 1.00 84.50 88 ASP A O 1
ATOM 714 N N . ALA A 1 89 ? 11.195 17.237 -11.554 1.00 88.00 89 ALA A N 1
ATOM 715 C CA . ALA A 1 89 ? 12.278 17.892 -10.829 1.00 88.00 89 ALA A CA 1
ATOM 716 C C . ALA A 1 89 ? 13.144 16.868 -10.083 1.00 88.00 89 ALA A C 1
ATOM 718 O O . ALA A 1 89 ? 14.372 16.900 -10.204 1.00 88.00 89 ALA A O 1
ATOM 719 N N . TYR A 1 90 ? 12.514 15.918 -9.389 1.00 86.12 90 TYR A N 1
ATOM 720 C CA . TYR A 1 90 ? 13.209 14.830 -8.708 1.00 86.12 90 TYR A CA 1
ATOM 721 C C . TYR A 1 90 ? 13.991 13.953 -9.687 1.00 86.12 90 TYR A C 1
ATOM 723 O O . TYR A 1 90 ? 15.147 13.616 -9.433 1.00 86.12 90 TYR A O 1
ATOM 731 N N . CYS A 1 91 ? 13.404 13.618 -10.837 1.00 83.25 91 CYS A N 1
ATOM 732 C CA . CYS A 1 91 ? 14.076 12.808 -11.845 1.00 83.25 91 CYS A CA 1
ATOM 733 C C . CYS A 1 91 ? 15.288 13.536 -12.442 1.00 83.25 91 CYS A C 1
ATOM 735 O O . CYS A 1 91 ? 16.347 12.925 -12.586 1.00 83.25 91 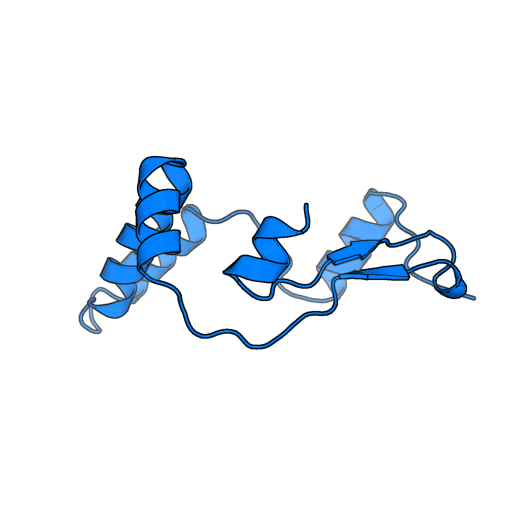CYS A O 1
ATOM 737 N N . LYS A 1 92 ? 15.190 14.851 -12.693 1.00 85.00 92 LYS A N 1
ATOM 738 C CA . LYS A 1 92 ? 16.338 15.683 -13.100 1.00 85.00 92 LYS A CA 1
ATOM 739 C C . LYS A 1 92 ? 17.435 15.691 -12.036 1.00 85.00 92 LYS A C 1
ATOM 741 O O . LYS A 1 92 ? 18.598 15.488 -12.369 1.00 85.00 92 LYS A O 1
ATOM 746 N N . GLU A 1 93 ? 17.079 15.885 -10.766 1.00 89.19 93 GLU A N 1
ATOM 747 C CA . GLU A 1 93 ? 18.037 15.910 -9.651 1.00 89.19 93 GLU A CA 1
ATOM 748 C C . GLU A 1 93 ? 18.740 14.556 -9.464 1.00 89.19 93 GLU A C 1
ATOM 750 O O . GLU A 1 93 ? 19.960 14.481 -9.300 1.00 89.19 93 GLU A O 1
ATOM 755 N N . LYS A 1 94 ? 17.980 13.459 -9.518 1.00 84.31 94 LYS A N 1
ATOM 756 C CA . LYS A 1 94 ? 18.498 12.096 -9.350 1.00 84.31 94 LYS A CA 1
ATOM 757 C C . LYS A 1 94 ? 19.099 11.507 -10.621 1.00 84.31 94 LYS A C 1
ATOM 759 O O . LYS A 1 94 ? 19.529 10.357 -10.591 1.00 84.31 94 LYS A O 1
ATOM 764 N N . HIS A 1 95 ? 19.183 12.288 -11.700 1.00 80.62 95 HIS A N 1
ATOM 765 C CA . HIS A 1 95 ? 19.686 11.845 -13.001 1.00 80.62 95 HIS A CA 1
ATOM 766 C C . HIS A 1 95 ? 18.952 10.590 -13.508 1.00 80.62 95 HIS A C 1
ATOM 768 O O . HIS A 1 95 ? 19.541 9.719 -14.151 1.00 80.62 95 HIS A O 1
ATOM 774 N N . LEU A 1 96 ? 17.659 10.490 -13.189 1.00 78.94 96 LEU A N 1
ATOM 775 C CA . LEU A 1 96 ? 16.783 9.450 -13.700 1.00 78.94 96 LEU A CA 1
ATOM 776 C C . LEU A 1 96 ? 16.387 9.814 -15.139 1.00 78.94 96 LEU A C 1
ATOM 778 O O . LEU A 1 96 ? 16.044 10.966 -15.409 1.00 78.94 96 LEU A O 1
ATOM 782 N N . PRO A 1 97 ? 16.438 8.862 -16.078 1.00 71.25 97 PRO A N 1
ATOM 783 C CA . PRO A 1 97 ? 16.052 9.108 -17.458 1.00 71.25 97 PRO A CA 1
ATOM 784 C C . PRO A 1 97 ? 14.534 9.293 -17.542 1.00 71.25 97 PRO A C 1
ATOM 786 O O . PRO A 1 97 ? 13.770 8.368 -17.285 1.00 71.25 97 PRO A O 1
ATOM 789 N N . ILE A 1 98 ? 14.116 10.509 -17.888 1.00 67.62 98 ILE A N 1
ATOM 790 C CA . ILE A 1 98 ? 12.701 10.924 -17.961 1.00 67.62 98 ILE A CA 1
ATOM 791 C C . ILE A 1 98 ? 12.158 10.831 -19.389 1.00 67.62 98 ILE A C 1
ATOM 793 O O . ILE A 1 98 ? 10.955 10.721 -19.590 1.00 67.62 98 ILE A O 1
ATOM 797 N N . ASN A 1 99 ? 13.051 10.813 -20.382 1.00 59.31 99 ASN A N 1
ATOM 798 C CA . ASN A 1 99 ? 12.698 10.751 -21.791 1.00 59.31 99 ASN A CA 1
ATOM 799 C C . ASN A 1 99 ? 13.347 9.530 -22.434 1.00 59.31 99 ASN A C 1
ATOM 801 O O . ASN A 1 99 ? 14.569 9.384 -22.437 1.00 59.31 99 ASN A O 1
ATOM 805 N N . ALA A 1 100 ? 12.496 8.675 -22.986 1.00 52.59 100 ALA A N 1
ATOM 806 C CA . ALA A 1 100 ? 12.874 7.698 -23.982 1.00 52.59 100 ALA A CA 1
ATOM 807 C C . ALA A 1 100 ? 12.675 8.332 -25.357 1.00 52.59 100 ALA A C 1
ATOM 809 O O . ALA A 1 100 ? 11.570 8.306 -25.898 1.00 52.59 100 ALA A O 1
ATOM 810 N N . GLU A 1 101 ? 13.738 8.928 -25.882 1.00 39.66 101 GLU A N 1
ATOM 811 C CA . GLU A 1 101 ? 13.917 9.092 -27.327 1.00 39.66 101 GLU A CA 1
ATOM 812 C C . GLU A 1 101 ? 14.999 8.120 -27.797 1.00 39.66 101 GLU A C 1
ATOM 814 O O . GLU A 1 101 ? 16.050 8.028 -27.118 1.00 39.66 101 GLU A O 1
#

Foldseek 3Di:
DCPCCVQAQDWDKADDLANVPIDGPGHRDHDPHDVVVLVVVVVVDVLSVVLVVLVVCLVPDDPVCNVVSVVVNVVSDDDDDPDVVSVVV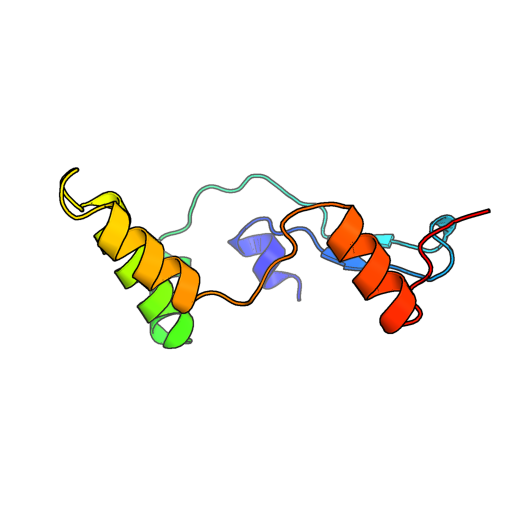VCVVVVNNPDDD

Radius of gyration: 18.01 Å; chains: 1; bounding box: 36×33×42 Å

Secondary structure (DSSP, 8-state):
-HHHHHHH---EEE--SSGGG-EEEE--------HHHHHHHHHH-HHHHHHHHHHHHHHH--HHHHHHHHHHHHHHSPP---SHHHHHHHHHHTT------

Organism: NCBI:txid1123057

Sequence (101 aa):
MGRLNQSFGIGIIELNSNPYQSKILFPAVYRDLDFKTIDKLCKMNTAFNQFIEQTEKLMTASEKYVSGAEKELDEFCDHYFANDTEVDAYCKEKHLPINAE

pLDDT: mean 84.2, std 8.3, range [39.66, 91.75]